Protein AF-A0A0R3T8K8-F1 (afdb_monomer_lite)

Organism: Rodentolepis nana (NCBI:txid102285)

InterPro domains:
  IPR011989 Armadillo-like helical [G3DSA:1.25.10.10] (4-126)
  IPR016024 Armadillo-type fold [SSF48371] (10-122)
  IPR041090 Protein of unknown function DUF5578 [PF17741] (4-127)
  IPR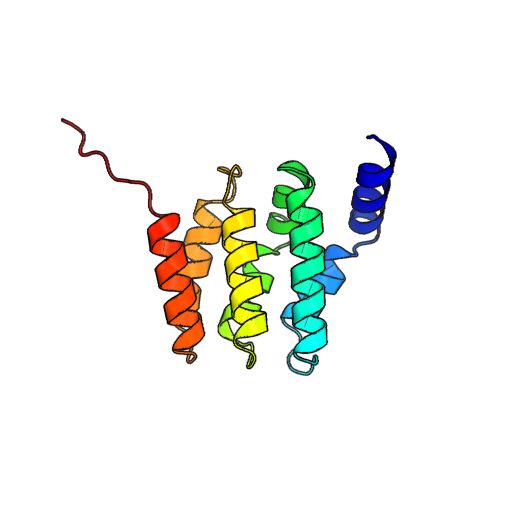041090 Protein of unknown function DUF5578 [PTHR34258] (5-127)

Structure (mmCIF, N/CA/C/O backbone):
data_AF-A0A0R3T8K8-F1
#
_entry.id   AF-A0A0R3T8K8-F1
#
loop_
_atom_site.group_PDB
_atom_site.id
_atom_site.type_symbol
_atom_site.label_atom_id
_atom_site.label_alt_id
_atom_site.label_comp_id
_atom_site.label_asym_id
_atom_site.label_entity_id
_atom_site.label_seq_id
_atom_site.pdbx_PDB_ins_code
_atom_site.Cartn_x
_atom_site.Cartn_y
_atom_site.Cartn_z
_atom_site.occupancy
_atom_site.B_iso_or_equiv
_atom_site.auth_seq_id
_atom_site.auth_comp_id
_atom_site.auth_asym_id
_atom_site.auth_atom_id
_atom_site.pdbx_PDB_model_num
ATOM 1 N N . MET A 1 1 ? -1.204 28.229 -1.044 1.00 46.94 1 MET A N 1
ATOM 2 C CA . MET A 1 1 ? -1.465 26.832 -0.632 1.00 46.94 1 MET A CA 1
ATOM 3 C C . MET A 1 1 ? -2.408 26.069 -1.580 1.00 46.94 1 MET A C 1
ATOM 5 O O . MET A 1 1 ? -2.326 24.855 -1.607 1.00 46.94 1 MET A O 1
ATOM 9 N N . LEU A 1 2 ? -3.221 26.738 -2.418 1.00 51.28 2 LEU A N 1
ATOM 10 C CA . LEU A 1 2 ? -4.183 26.093 -3.342 1.00 51.28 2 LEU A CA 1
ATOM 11 C C . LEU A 1 2 ? -3.581 25.428 -4.604 1.00 51.28 2 LEU A C 1
ATOM 13 O O . LEU A 1 2 ? -4.180 24.513 -5.149 1.00 51.28 2 LEU A O 1
ATOM 17 N N . LYS A 1 3 ? -2.396 25.840 -5.084 1.00 55.88 3 LYS A N 1
ATOM 18 C CA . LYS A 1 3 ? -1.864 25.345 -6.375 1.00 55.88 3 LYS A CA 1
ATOM 19 C C . LYS A 1 3 ? -1.425 23.873 -6.362 1.00 55.88 3 LYS A C 1
ATOM 21 O O . LYS A 1 3 ? -1.587 23.201 -7.369 1.00 55.88 3 LYS A O 1
ATOM 26 N N . THR A 1 4 ? -0.880 23.366 -5.255 1.00 58.72 4 THR A N 1
ATOM 27 C CA . THR A 1 4 ? -0.345 21.990 -5.202 1.00 58.72 4 THR A CA 1
ATOM 28 C C . THR A 1 4 ? -1.446 20.939 -5.063 1.00 58.72 4 THR A C 1
ATOM 30 O O . THR A 1 4 ? -1.333 19.867 -5.647 1.00 58.72 4 THR A O 1
ATOM 33 N N . GLN A 1 5 ? -2.536 21.251 -4.349 1.00 61.38 5 GLN A N 1
ATOM 34 C CA . GLN A 1 5 ? -3.684 20.340 -4.253 1.00 61.38 5 GLN A CA 1
ATOM 35 C C . GLN A 1 5 ? -4.385 20.148 -5.602 1.00 61.38 5 GLN A C 1
ATOM 37 O O . GLN A 1 5 ? -4.821 19.038 -5.889 1.00 61.38 5 GLN A O 1
ATOM 42 N N . ASN A 1 6 ? -4.399 21.176 -6.457 1.00 74.19 6 ASN A N 1
ATOM 43 C CA . ASN A 1 6 ? -4.963 21.069 -7.804 1.00 74.19 6 ASN A CA 1
ATOM 44 C C . ASN A 1 6 ? -4.224 20.035 -8.667 1.00 74.19 6 ASN A C 1
ATOM 46 O O . ASN A 1 6 ? -4.879 19.252 -9.340 1.00 74.19 6 ASN A O 1
ATOM 50 N N . TYR A 1 7 ? -2.888 19.961 -8.599 1.00 81.56 7 TYR A N 1
ATOM 51 C CA . TYR A 1 7 ? -2.134 18.960 -9.368 1.00 81.56 7 TYR A CA 1
ATOM 52 C C . TYR A 1 7 ? -2.321 17.537 -8.842 1.00 81.56 7 TYR A C 1
ATOM 54 O O . TYR A 1 7 ? -2.325 16.597 -9.629 1.00 81.56 7 TYR A O 1
ATOM 62 N N . PHE A 1 8 ? -2.489 17.352 -7.527 1.00 78.38 8 PHE A N 1
ATOM 63 C CA . PHE A 1 8 ? -2.841 16.033 -7.000 1.00 78.38 8 PHE A CA 1
ATOM 64 C C . PHE A 1 8 ? -4.239 15.617 -7.436 1.00 78.38 8 PHE A C 1
ATOM 66 O O . PHE A 1 8 ? -4.429 14.466 -7.806 1.00 78.38 8 PHE A O 1
ATOM 73 N N . HIS A 1 9 ? -5.197 16.543 -7.431 1.00 79.38 9 HIS A N 1
ATOM 74 C CA . HIS A 1 9 ? -6.544 16.269 -7.912 1.00 79.38 9 HIS A CA 1
ATOM 75 C C . HIS A 1 9 ? -6.545 15.899 -9.399 1.00 79.38 9 HIS A C 1
ATOM 77 O O . HIS A 1 9 ? -7.068 14.855 -9.758 1.00 79.38 9 HIS A O 1
ATOM 83 N N . GLU A 1 10 ? -5.862 16.677 -10.241 1.00 84.81 10 GLU A N 1
ATOM 84 C CA . GLU A 1 10 ? -5.724 16.389 -11.672 1.00 84.81 10 GLU A CA 1
ATOM 85 C C . GLU A 1 10 ? -5.011 15.049 -11.916 1.00 84.81 10 GLU A C 1
ATOM 87 O O . GLU A 1 10 ? -5.438 14.247 -12.747 1.00 84.81 10 GLU A O 1
ATOM 92 N N . PHE A 1 11 ? -3.952 14.752 -11.157 1.00 85.56 11 PHE A N 1
ATOM 93 C CA . PHE A 1 11 ? -3.285 13.451 -11.202 1.00 85.56 11 PHE A CA 1
ATOM 94 C C . PHE A 1 11 ? -4.237 12.303 -10.841 1.00 85.56 11 PHE A C 1
ATOM 96 O O . PHE A 1 11 ? -4.180 11.241 -11.467 1.00 85.56 11 PHE A O 1
ATOM 103 N N . LEU A 1 12 ? -5.115 12.506 -9.851 1.00 81.62 12 LEU A N 1
ATOM 104 C CA . LEU A 1 12 ? -6.138 11.530 -9.497 1.00 81.62 12 LEU A CA 1
ATOM 105 C C . LEU A 1 12 ? -7.190 11.377 -10.604 1.00 81.62 12 LEU A C 1
ATOM 107 O O . LEU A 1 12 ? -7.462 10.258 -11.028 1.00 81.62 12 LEU A O 1
ATOM 111 N N . GLU A 1 13 ? -7.746 12.476 -11.111 1.00 83.50 13 GLU A N 1
ATOM 112 C CA . GLU A 1 13 ? -8.785 12.471 -12.151 1.00 83.50 13 GLU A CA 1
ATOM 113 C C . GLU A 1 13 ? -8.330 11.778 -13.438 1.00 83.50 13 GLU A C 1
ATOM 115 O O . GLU A 1 13 ? -9.119 11.099 -14.089 1.00 83.50 13 GLU A O 1
ATOM 120 N N . ASN A 1 14 ? -7.043 11.880 -13.770 1.00 87.56 14 ASN A N 1
ATOM 121 C CA . ASN A 1 14 ? -6.457 11.210 -14.930 1.00 87.56 14 ASN A CA 1
ATOM 122 C C . ASN A 1 14 ? -6.000 9.764 -14.642 1.00 87.56 14 ASN A C 1
ATOM 124 O O . ASN A 1 14 ? -5.276 9.171 -15.440 1.00 87.56 14 ASN A O 1
ATOM 128 N N . GLY A 1 15 ? -6.391 9.181 -13.502 1.00 86.75 15 GLY A N 1
ATOM 129 C CA . GLY A 1 15 ? -6.112 7.784 -13.157 1.00 86.75 15 GLY A CA 1
ATOM 130 C C . GLY A 1 15 ? -4.658 7.501 -12.771 1.00 86.75 15 GLY A C 1
ATOM 131 O O . GLY A 1 15 ? -4.247 6.341 -12.727 1.00 86.75 15 GLY A O 1
ATOM 132 N N . GLY A 1 16 ? -3.864 8.529 -12.458 1.00 90.31 16 GLY A N 1
ATOM 133 C CA . GLY A 1 16 ? -2.434 8.380 -12.189 1.00 90.31 16 GLY A CA 1
ATOM 134 C C . GLY A 1 16 ? -2.133 7.411 -11.044 1.00 90.31 16 GLY A C 1
ATOM 135 O O . GLY A 1 16 ? -1.214 6.599 -11.135 1.00 90.31 16 GLY A O 1
ATOM 136 N N . PHE A 1 17 ? -2.942 7.422 -9.984 1.00 87.38 17 PHE A N 1
ATOM 137 C CA . PHE A 1 17 ? -2.780 6.496 -8.862 1.00 87.38 17 PHE A CA 1
ATOM 138 C C . PHE A 1 17 ? -3.109 5.042 -9.230 1.00 87.38 17 PHE A C 1
ATOM 140 O O . PHE A 1 17 ? -2.457 4.152 -8.692 1.00 87.38 17 PHE A O 1
ATOM 147 N N . LEU A 1 18 ? -4.049 4.787 -10.153 1.00 92.81 18 LEU A N 1
ATOM 148 C CA . LEU A 1 18 ? -4.360 3.433 -10.634 1.00 92.81 18 LEU A CA 1
ATOM 149 C C . LEU A 1 18 ? -3.156 2.857 -11.381 1.00 92.81 18 LEU A C 1
ATOM 151 O O . LEU A 1 18 ? -2.718 1.748 -11.084 1.00 92.81 18 LEU A O 1
ATOM 155 N N . CYS A 1 19 ? -2.556 3.655 -12.271 1.00 94.56 19 CYS A N 1
ATOM 156 C CA . CYS A 1 19 ? -1.341 3.274 -12.990 1.00 94.56 19 CYS A CA 1
ATOM 157 C C . CYS A 1 19 ? -0.191 2.947 -12.025 1.00 94.56 19 CYS A C 1
ATOM 159 O O . CYS A 1 19 ? 0.510 1.951 -12.199 1.00 94.56 19 CYS A O 1
ATOM 161 N N . LEU A 1 20 ? -0.000 3.758 -10.976 1.00 95.81 20 LEU A N 1
ATOM 162 C CA . LEU A 1 20 ? 1.036 3.500 -9.971 1.00 95.81 20 LEU A CA 1
ATOM 163 C C . LEU A 1 20 ? 0.744 2.252 -9.131 1.00 95.81 20 LEU A C 1
ATOM 165 O O . LEU A 1 20 ? 1.661 1.485 -8.839 1.00 95.81 20 LEU A O 1
ATOM 169 N N . GLN A 1 21 ? -0.512 2.030 -8.744 1.00 94.44 21 GLN A N 1
ATOM 170 C CA . GLN A 1 21 ? -0.929 0.837 -8.007 1.00 94.44 21 GLN A CA 1
ATOM 171 C C . GLN A 1 21 ? -0.711 -0.435 -8.829 1.00 94.44 21 GLN A C 1
ATOM 173 O O . GLN A 1 21 ? -0.218 -1.425 -8.291 1.00 94.44 21 GLN A O 1
ATOM 178 N N . GLU A 1 22 ? -1.031 -0.405 -10.123 1.00 95.38 22 GLU A N 1
ATOM 179 C CA . GLU A 1 22 ? -0.780 -1.516 -11.040 1.00 95.38 22 GLU A CA 1
ATOM 180 C C . GLU A 1 22 ? 0.724 -1.767 -11.211 1.00 95.38 22 GLU A C 1
ATOM 182 O O . GLU A 1 22 ? 1.183 -2.905 -11.095 1.00 95.38 22 GLU A O 1
ATOM 187 N N . LEU A 1 23 ? 1.521 -0.703 -11.365 1.00 96.38 23 LEU A N 1
ATOM 188 C CA . LEU A 1 23 ? 2.979 -0.798 -11.444 1.00 96.38 23 LEU A CA 1
ATOM 189 C C . LEU A 1 23 ? 3.591 -1.465 -10.199 1.00 96.38 23 LEU A C 1
ATOM 191 O O . LEU A 1 23 ? 4.522 -2.260 -10.330 1.00 96.38 23 LEU A O 1
ATOM 195 N N . CYS A 1 24 ? 3.048 -1.203 -9.003 1.00 95.44 24 CYS A N 1
ATOM 196 C CA . CYS A 1 24 ? 3.512 -1.813 -7.750 1.00 95.44 24 CYS A CA 1
ATOM 197 C C . CYS A 1 24 ? 3.383 -3.346 -7.739 1.00 95.44 24 CYS A C 1
ATOM 199 O O . CYS A 1 24 ? 4.199 -4.023 -7.109 1.00 95.44 24 CYS A O 1
ATOM 201 N N . VAL A 1 25 ? 2.374 -3.897 -8.421 1.00 95.12 25 VAL A N 1
ATOM 202 C CA . VAL A 1 25 ? 2.077 -5.341 -8.431 1.00 95.12 25 VAL A CA 1
ATOM 203 C C . VAL A 1 25 ? 2.452 -6.032 -9.739 1.00 95.12 25 VAL A C 1
ATOM 205 O O . VAL A 1 25 ? 2.313 -7.251 -9.846 1.00 95.12 25 VAL A O 1
ATOM 208 N N . LEU A 1 26 ? 2.958 -5.285 -10.723 1.00 95.75 26 LEU A N 1
ATOM 209 C CA . LEU A 1 26 ? 3.360 -5.835 -12.008 1.00 95.75 26 LEU A CA 1
ATOM 210 C C . LEU A 1 26 ? 4.557 -6.797 -11.821 1.00 95.75 26 LEU A C 1
ATOM 212 O O . LEU A 1 26 ? 5.624 -6.365 -11.365 1.00 95.75 26 LEU A O 1
ATOM 216 N N . PRO A 1 27 ? 4.437 -8.091 -12.193 1.00 90.75 27 PRO A N 1
ATOM 217 C CA . PRO A 1 27 ? 5.451 -9.103 -11.876 1.00 90.75 27 PRO A CA 1
ATOM 218 C C . PRO A 1 27 ? 6.851 -8.788 -12.414 1.00 90.75 27 PRO A C 1
ATOM 220 O O . PRO A 1 27 ? 7.847 -9.077 -11.754 1.00 90.75 27 PRO A O 1
ATOM 223 N N . ASN A 1 28 ? 6.918 -8.155 -13.588 1.00 91.31 28 ASN A N 1
ATOM 224 C CA . ASN A 1 28 ? 8.161 -7.877 -14.311 1.00 91.31 28 ASN A CA 1
ATOM 225 C C . ASN A 1 28 ? 8.608 -6.408 -14.222 1.00 91.31 28 ASN A C 1
ATOM 227 O O . ASN A 1 28 ? 9.550 -6.018 -14.913 1.00 91.31 28 ASN A O 1
ATOM 231 N N . ALA A 1 29 ? 7.949 -5.581 -13.403 1.00 95.50 29 ALA A N 1
ATOM 232 C CA . ALA A 1 29 ? 8.409 -4.215 -13.165 1.00 95.50 29 ALA A CA 1
ATOM 233 C C . ALA A 1 29 ? 9.741 -4.216 -12.406 1.00 95.50 29 ALA A C 1
ATOM 235 O O . ALA A 1 29 ? 9.959 -5.044 -11.514 1.00 95.50 29 ALA A O 1
ATOM 236 N N . LYS A 1 30 ? 10.629 -3.268 -12.734 1.00 96.94 30 LYS A N 1
ATOM 237 C CA . LYS A 1 30 ? 11.888 -3.110 -12.002 1.00 96.94 30 LYS A CA 1
ATOM 238 C C . LYS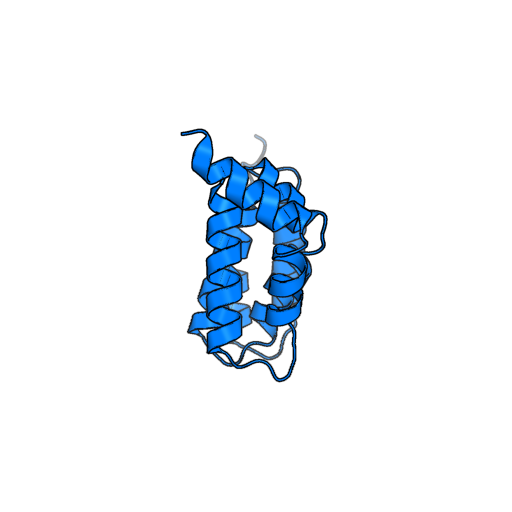 A 1 30 ? 11.581 -2.650 -10.580 1.00 96.94 30 LYS A C 1
ATOM 240 O O . LYS A 1 30 ? 10.696 -1.827 -10.360 1.00 96.94 30 LYS A O 1
ATOM 245 N N . GLU A 1 31 ? 12.365 -3.119 -9.615 1.00 97.00 31 GLU A N 1
ATOM 246 C CA . GLU A 1 31 ? 12.165 -2.743 -8.208 1.00 97.00 31 GLU A CA 1
ATOM 247 C C . GLU A 1 31 ? 12.304 -1.229 -7.987 1.00 97.00 31 GLU A C 1
ATOM 249 O O . GLU A 1 31 ? 11.579 -0.662 -7.179 1.00 97.00 31 GLU A O 1
ATOM 254 N N . ILE A 1 32 ? 13.163 -0.553 -8.760 1.00 97.50 32 ILE A N 1
ATOM 255 C CA . ILE A 1 32 ? 13.290 0.910 -8.702 1.00 97.50 32 ILE A CA 1
ATOM 256 C C . ILE A 1 32 ? 12.011 1.633 -9.149 1.00 97.50 32 ILE A C 1
ATOM 258 O O . ILE A 1 32 ? 11.662 2.665 -8.581 1.00 97.50 32 ILE A O 1
ATOM 262 N N . ASP A 1 33 ? 11.278 1.075 -10.114 1.00 97.81 33 ASP A N 1
ATOM 263 C CA . ASP A 1 33 ? 10.035 1.667 -10.611 1.00 97.81 33 ASP A CA 1
ATOM 264 C C . ASP A 1 33 ? 8.919 1.491 -9.571 1.00 97.81 33 ASP A C 1
ATOM 266 O O . ASP A 1 33 ? 8.203 2.442 -9.260 1.00 97.81 33 ASP A O 1
ATOM 270 N N . LYS A 1 34 ? 8.835 0.304 -8.950 1.00 98.38 34 LYS A N 1
ATOM 271 C CA . LYS A 1 34 ? 7.921 0.036 -7.824 1.00 98.38 34 LYS A CA 1
ATOM 272 C C . LYS A 1 34 ? 8.211 0.954 -6.638 1.00 98.38 34 LYS A C 1
ATOM 274 O O . LYS A 1 34 ? 7.290 1.532 -6.070 1.00 98.38 34 LYS A O 1
ATOM 279 N N . TYR A 1 35 ? 9.488 1.127 -6.294 1.00 98.38 35 TYR A N 1
ATOM 280 C CA . TYR A 1 35 ? 9.919 2.041 -5.241 1.00 98.38 35 TYR A CA 1
ATOM 281 C C . TYR A 1 35 ? 9.393 3.458 -5.489 1.00 98.38 35 TYR A C 1
ATOM 283 O O . TYR A 1 35 ? 8.729 4.027 -4.623 1.00 98.38 35 TYR A O 1
ATOM 291 N N . TRP A 1 36 ? 9.627 4.023 -6.677 1.00 98.06 36 TRP A N 1
ATOM 292 C CA . TRP A 1 36 ? 9.168 5.379 -6.984 1.00 98.06 36 TRP A CA 1
ATOM 293 C C . TRP A 1 36 ? 7.647 5.488 -7.067 1.00 98.06 36 TRP A C 1
ATOM 295 O O . TRP A 1 36 ? 7.100 6.489 -6.605 1.00 98.06 36 TRP A O 1
ATOM 305 N N . ALA A 1 37 ? 6.959 4.460 -7.562 1.00 97.81 37 ALA A N 1
ATOM 306 C CA . ALA A 1 37 ? 5.501 4.418 -7.554 1.00 97.81 37 ALA A CA 1
ATOM 307 C C . ALA A 1 37 ? 4.942 4.534 -6.129 1.00 97.81 37 ALA A C 1
ATOM 309 O O . ALA A 1 37 ? 4.089 5.384 -5.865 1.00 97.81 37 ALA A O 1
ATOM 310 N N . LEU A 1 38 ? 5.488 3.759 -5.188 1.00 98.38 38 LEU A N 1
ATOM 311 C CA . LEU A 1 38 ? 5.117 3.839 -3.776 1.00 98.38 38 LEU A CA 1
ATOM 312 C C . LEU A 1 38 ? 5.439 5.214 -3.179 1.00 98.38 38 LEU A C 1
ATOM 314 O O . LEU A 1 38 ? 4.612 5.777 -2.469 1.00 98.38 38 LEU A O 1
ATOM 318 N N . ARG A 1 39 ? 6.598 5.803 -3.506 1.00 98.06 39 ARG A N 1
ATOM 319 C CA . ARG A 1 39 ? 6.974 7.148 -3.033 1.00 98.06 39 ARG A CA 1
ATOM 320 C C . ARG A 1 39 ? 6.005 8.224 -3.514 1.00 98.06 39 ARG A C 1
ATOM 322 O O . ARG A 1 39 ? 5.657 9.109 -2.736 1.00 98.06 39 ARG A O 1
ATOM 329 N N . VAL A 1 40 ? 5.560 8.156 -4.768 1.00 96.38 40 VAL A N 1
ATOM 330 C CA . VAL A 1 40 ? 4.564 9.095 -5.298 1.00 96.38 40 VAL A CA 1
ATOM 331 C C . VAL A 1 40 ? 3.216 8.888 -4.606 1.00 96.38 40 VAL A C 1
ATOM 333 O O . VAL A 1 40 ? 2.610 9.868 -4.177 1.00 96.38 40 VAL A O 1
ATOM 336 N N . LEU A 1 41 ? 2.781 7.640 -4.398 1.00 96.69 41 LEU A N 1
ATOM 337 C CA . LEU A 1 41 ? 1.565 7.344 -3.632 1.00 96.69 41 LEU A CA 1
ATOM 338 C C . LEU A 1 41 ? 1.646 7.866 -2.185 1.00 96.69 41 LEU A C 1
ATOM 340 O O . LEU A 1 41 ? 0.671 8.436 -1.702 1.00 96.69 41 LEU A O 1
ATOM 344 N N . SER A 1 42 ? 2.801 7.767 -1.518 1.00 97.00 42 SER A N 1
ATOM 345 C CA . SER A 1 42 ? 3.033 8.371 -0.194 1.00 97.00 42 SER A CA 1
ATOM 346 C C . SER A 1 42 ? 2.927 9.895 -0.210 1.00 97.00 42 SER A C 1
ATOM 348 O O . SER A 1 42 ? 2.351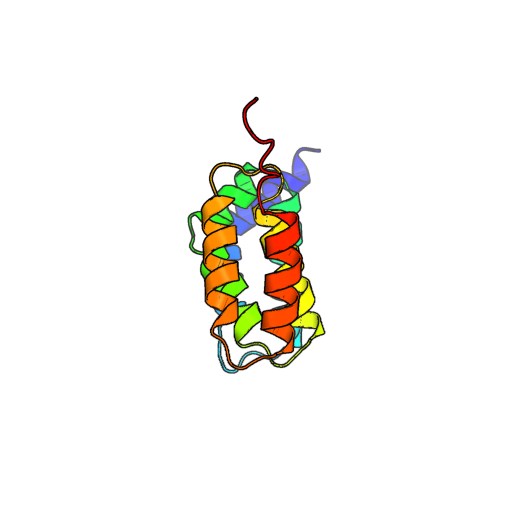 10.479 0.710 1.00 97.00 42 SER A O 1
ATOM 350 N N . CYS A 1 43 ? 3.430 10.560 -1.254 1.00 94.94 43 CYS A N 1
ATOM 351 C CA . CYS A 1 43 ? 3.257 12.005 -1.414 1.00 94.94 43 CYS A CA 1
ATOM 352 C C . CYS A 1 43 ? 1.776 12.382 -1.562 1.00 94.94 43 CYS A C 1
ATOM 354 O O . CYS A 1 43 ? 1.323 13.323 -0.912 1.00 94.94 43 CYS A O 1
ATOM 356 N N . VAL A 1 44 ? 1.014 11.627 -2.362 1.00 92.88 44 VAL A N 1
ATOM 357 C CA . VAL A 1 44 ? -0.431 11.846 -2.549 1.00 92.88 44 VAL A CA 1
ATOM 358 C C . VAL A 1 44 ? -1.192 11.600 -1.242 1.00 92.88 44 VAL A C 1
ATOM 360 O O . VAL A 1 44 ? -1.960 12.458 -0.812 1.00 92.88 44 VAL A O 1
ATOM 363 N N . ALA A 1 45 ? -0.921 10.493 -0.542 1.00 94.56 45 ALA A N 1
ATOM 364 C CA . ALA A 1 45 ? -1.499 10.190 0.771 1.00 94.56 45 ALA A CA 1
ATOM 365 C C . ALA A 1 45 ? -1.159 11.258 1.832 1.00 94.56 45 ALA A C 1
ATOM 367 O O . ALA A 1 45 ? -1.938 11.502 2.756 1.00 94.56 45 ALA A O 1
ATOM 368 N N . GLY A 1 46 ? -0.008 11.925 1.696 1.00 93.56 46 GLY A N 1
ATOM 369 C CA . GLY A 1 46 ? 0.407 13.052 2.532 1.00 93.56 46 GLY A CA 1
ATOM 370 C C . GLY A 1 46 ? -0.377 14.342 2.277 1.00 93.56 46 GLY A C 1
ATOM 371 O O . GLY A 1 46 ? -0.342 15.245 3.108 1.00 93.56 46 GLY A O 1
ATOM 372 N N . GLY A 1 47 ? -1.121 14.429 1.169 1.00 89.44 47 GLY A N 1
ATOM 373 C CA . GLY A 1 47 ? -1.952 15.583 0.821 1.00 89.44 47 GLY A CA 1
ATOM 374 C C . GLY A 1 47 ? -3.193 15.769 1.703 1.00 89.44 47 GLY A C 1
ATOM 375 O O . GLY A 1 47 ? -3.808 16.836 1.657 1.00 89.44 47 GLY A O 1
ATOM 376 N N . GLY A 1 48 ? -3.561 14.760 2.502 1.00 91.75 48 GLY A N 1
ATOM 377 C CA . GLY A 1 48 ? -4.678 14.799 3.452 1.00 91.75 48 GLY A CA 1
ATOM 378 C C . GLY A 1 48 ? -5.554 13.544 3.411 1.00 91.75 48 GLY A C 1
ATOM 379 O O . GLY A 1 48 ? -5.429 12.713 2.513 1.00 91.75 48 GLY A O 1
ATOM 380 N N . THR A 1 49 ? -6.469 13.410 4.378 1.00 94.81 49 THR A N 1
ATOM 381 C CA . THR A 1 49 ? -7.316 12.212 4.536 1.00 94.81 49 THR A CA 1
ATOM 382 C C . THR A 1 49 ? -8.152 11.903 3.293 1.00 94.81 49 THR A C 1
ATOM 384 O O . THR A 1 49 ? -8.227 10.741 2.917 1.00 94.81 49 THR A O 1
ATOM 387 N N . GLY A 1 50 ? -8.673 12.913 2.583 1.00 92.88 50 GLY A N 1
ATOM 388 C CA . GLY A 1 50 ? -9.420 12.696 1.334 1.00 92.88 50 GLY A CA 1
ATOM 389 C C . GLY A 1 50 ? -8.620 11.928 0.273 1.00 92.88 50 GLY A C 1
ATOM 390 O O . GLY A 1 50 ? -9.121 10.961 -0.287 1.00 92.88 50 GLY A O 1
ATOM 391 N N . PHE A 1 51 ? -7.341 12.270 0.075 1.00 93.31 51 PHE A N 1
ATOM 392 C CA . PHE A 1 51 ? -6.464 11.546 -0.853 1.00 93.31 51 PHE A CA 1
ATOM 393 C C . PHE A 1 51 ? -6.180 10.112 -0.385 1.00 93.31 51 PHE A C 1
ATOM 395 O O . PHE A 1 51 ? -6.148 9.194 -1.204 1.00 93.31 51 PHE A O 1
ATOM 402 N N . LYS A 1 52 ? -5.997 9.902 0.929 1.00 95.50 52 LYS A N 1
ATOM 403 C CA . LYS A 1 52 ? -5.838 8.555 1.506 1.00 95.50 52 LYS A CA 1
ATOM 404 C C . LYS A 1 52 ? -7.069 7.700 1.221 1.00 95.50 52 LYS A C 1
ATOM 406 O O . LYS A 1 52 ? -6.929 6.561 0.791 1.00 95.50 52 LYS A O 1
ATOM 411 N N . GLU A 1 53 ? -8.258 8.252 1.445 1.00 95.62 53 GLU A N 1
ATOM 412 C CA . GLU A 1 53 ? -9.522 7.562 1.198 1.00 95.62 53 GLU A CA 1
ATOM 413 C C . GLU A 1 53 ? -9.685 7.206 -0.279 1.00 95.62 53 GLU A C 1
ATOM 415 O O . GLU A 1 53 ? -9.939 6.043 -0.569 1.00 95.62 53 GLU A O 1
ATOM 420 N N . THR A 1 54 ? -9.418 8.130 -1.208 1.00 94.00 54 THR A N 1
ATOM 421 C CA . THR A 1 54 ? -9.453 7.838 -2.652 1.00 94.00 54 THR A CA 1
ATOM 422 C C . THR A 1 54 ? -8.503 6.700 -3.035 1.00 94.00 54 THR A C 1
ATOM 424 O O . THR A 1 54 ? -8.897 5.767 -3.733 1.00 94.00 54 THR A O 1
ATOM 427 N N . ILE A 1 55 ? -7.259 6.715 -2.536 1.00 95.00 55 ILE A N 1
ATOM 428 C CA . ILE A 1 55 ? -6.304 5.617 -2.765 1.00 95.00 55 ILE A CA 1
ATOM 429 C C . ILE A 1 55 ? -6.879 4.288 -2.253 1.00 95.00 55 ILE A C 1
ATOM 431 O O . ILE A 1 55 ? -6.783 3.271 -2.944 1.00 95.00 55 ILE A O 1
ATOM 435 N N . CYS A 1 56 ? -7.463 4.280 -1.053 1.00 96.44 56 CYS A N 1
ATOM 436 C CA . CYS A 1 56 ? -8.020 3.081 -0.433 1.00 96.44 56 CYS A CA 1
ATOM 437 C C . CYS A 1 56 ? -9.268 2.547 -1.156 1.00 96.44 56 CYS A C 1
ATOM 439 O O . CYS A 1 56 ? -9.365 1.335 -1.360 1.00 96.44 56 CYS A O 1
ATOM 441 N N . GLU A 1 57 ? -10.192 3.425 -1.557 1.00 95.00 57 GLU A N 1
ATOM 442 C CA . GLU A 1 57 ? -11.417 3.086 -2.299 1.00 95.00 57 GLU A CA 1
ATOM 443 C C . GLU A 1 57 ? -11.096 2.408 -3.630 1.00 95.00 57 GLU A C 1
ATOM 445 O O . GLU A 1 57 ? -11.775 1.469 -4.040 1.00 95.00 57 GLU A O 1
ATOM 450 N N . CYS A 1 58 ? -9.996 2.811 -4.255 1.00 93.44 58 CYS A N 1
ATOM 451 C CA . CYS A 1 58 ? -9.517 2.227 -5.494 1.00 93.44 58 CYS A CA 1
ATOM 452 C C . CYS A 1 58 ? -8.502 1.097 -5.282 1.00 93.44 58 CYS A C 1
ATOM 454 O O . CYS A 1 58 ? -7.539 0.967 -6.028 1.00 93.44 58 CYS A O 1
ATOM 456 N N . TYR A 1 59 ? -8.705 0.261 -4.263 1.00 94.94 59 TYR A N 1
ATOM 457 C CA . TYR A 1 59 ? -7.903 -0.943 -4.003 1.00 94.94 59 TYR A CA 1
ATOM 458 C C . TYR A 1 59 ? -6.424 -0.703 -3.654 1.00 94.94 59 TYR A C 1
ATOM 460 O O . TYR A 1 59 ? -5.648 -1.660 -3.600 1.00 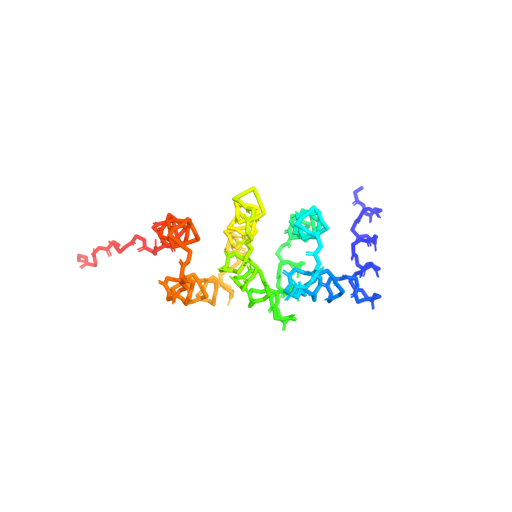94.94 59 TYR A O 1
ATOM 468 N N . GLY A 1 60 ? -6.022 0.526 -3.322 1.00 96.69 60 GLY A N 1
ATOM 469 C CA . GLY A 1 60 ? -4.627 0.858 -3.023 1.00 96.69 60 GLY A CA 1
ATOM 470 C C . GLY A 1 60 ? -4.032 0.050 -1.877 1.00 96.69 60 GLY A C 1
ATOM 471 O O . GLY A 1 60 ? -2.902 -0.415 -1.986 1.00 96.69 60 GLY A O 1
ATOM 472 N N . ILE A 1 61 ? -4.810 -0.223 -0.825 1.00 98.25 61 ILE A N 1
ATOM 473 C CA . ILE A 1 61 ? -4.368 -1.074 0.293 1.00 98.25 61 ILE A CA 1
ATOM 474 C C . ILE A 1 61 ? -3.938 -2.455 -0.213 1.00 98.25 61 ILE A C 1
ATOM 476 O O . ILE A 1 61 ? -2.882 -2.955 0.171 1.00 98.25 61 ILE A O 1
ATOM 480 N N . ARG A 1 62 ? -4.738 -3.067 -1.097 1.00 97.94 62 ARG A N 1
ATOM 481 C CA . ARG A 1 62 ? -4.441 -4.388 -1.662 1.00 97.94 62 ARG A CA 1
ATOM 482 C C . ARG A 1 62 ? -3.162 -4.339 -2.491 1.00 97.94 62 ARG A C 1
ATOM 484 O O . ARG A 1 62 ? -2.294 -5.183 -2.288 1.00 97.94 62 ARG A O 1
ATOM 491 N N . SER A 1 63 ? -3.042 -3.366 -3.391 1.00 97.94 63 SER A N 1
ATOM 492 C CA . SER A 1 63 ? -1.881 -3.250 -4.279 1.00 97.94 63 SER A CA 1
ATOM 493 C C . SER A 1 63 ? -0.587 -3.012 -3.500 1.00 97.94 63 SER A C 1
ATOM 495 O O . SER A 1 63 ? 0.426 -3.658 -3.762 1.00 97.94 63 SER A O 1
ATOM 497 N N . VAL A 1 64 ? -0.624 -2.151 -2.480 1.00 98.44 64 VAL A N 1
ATOM 498 C CA . VAL A 1 64 ? 0.541 -1.863 -1.632 1.00 98.44 64 VAL A CA 1
ATOM 499 C C . VAL A 1 64 ? 0.907 -3.070 -0.760 1.00 98.44 64 VAL A C 1
ATOM 501 O O . VAL A 1 64 ? 2.079 -3.434 -0.693 1.00 98.44 64 VAL A O 1
ATOM 504 N N . ALA A 1 65 ? -0.070 -3.752 -0.152 1.00 98.50 65 ALA A N 1
ATOM 505 C CA . ALA A 1 65 ? 0.182 -4.964 0.633 1.00 98.50 65 ALA A CA 1
ATOM 506 C C . ALA A 1 65 ? 0.737 -6.112 -0.225 1.00 98.50 65 ALA A C 1
ATOM 508 O O . ALA A 1 65 ? 1.655 -6.818 0.190 1.00 98.50 65 ALA A O 1
ATOM 509 N N . GLN A 1 66 ? 0.240 -6.271 -1.452 1.00 98.12 66 GLN A N 1
ATOM 510 C CA . GLN A 1 66 ? 0.787 -7.236 -2.401 1.00 98.12 66 GLN A CA 1
ATOM 511 C C . GLN A 1 66 ? 2.217 -6.869 -2.821 1.00 98.12 66 GLN A C 1
ATOM 513 O O . GLN A 1 66 ? 3.062 -7.758 -2.926 1.00 98.12 66 GLN A O 1
ATOM 518 N N . CYS A 1 67 ? 2.517 -5.583 -3.022 1.00 98.00 67 CYS A N 1
ATOM 519 C CA . CYS A 1 67 ? 3.877 -5.117 -3.296 1.00 98.00 67 CYS A CA 1
ATOM 520 C C . CYS A 1 67 ? 4.825 -5.449 -2.133 1.00 98.00 67 CYS A C 1
ATOM 522 O O . CYS A 1 67 ? 5.888 -6.024 -2.357 1.00 98.00 67 CYS A O 1
ATOM 524 N N . LEU A 1 68 ? 4.401 -5.197 -0.889 1.00 98.44 68 LEU A N 1
ATOM 525 C CA . LEU A 1 68 ? 5.136 -5.594 0.317 1.00 98.44 68 LEU A CA 1
ATOM 526 C C . LEU A 1 68 ? 5.418 -7.108 0.343 1.00 98.44 68 LEU A C 1
ATOM 528 O O . LEU A 1 68 ? 6.550 -7.516 0.591 1.00 98.44 68 LEU A O 1
ATOM 532 N N . ALA A 1 69 ? 4.416 -7.940 0.050 1.00 97.94 69 ALA A N 1
ATOM 533 C CA . ALA A 1 69 ? 4.548 -9.397 0.089 1.00 97.94 69 ALA A CA 1
ATOM 534 C C . ALA A 1 69 ? 5.448 -9.977 -1.019 1.00 97.94 69 ALA A C 1
ATOM 536 O O . ALA A 1 69 ? 6.115 -10.986 -0.800 1.00 97.94 69 ALA A O 1
ATOM 537 N N . THR A 1 70 ? 5.447 -9.375 -2.214 1.00 96.81 70 THR A N 1
ATOM 538 C CA . THR A 1 70 ? 6.042 -9.975 -3.428 1.00 96.81 70 THR A CA 1
ATOM 539 C C . THR A 1 70 ? 7.326 -9.301 -3.912 1.00 96.81 70 THR A C 1
ATOM 541 O O . THR A 1 70 ? 8.053 -9.882 -4.721 1.00 96.81 70 THR A O 1
ATOM 544 N N . SER A 1 71 ? 7.621 -8.083 -3.448 1.00 96.56 71 SER A N 1
ATOM 545 C CA . SER A 1 71 ? 8.838 -7.356 -3.815 1.00 96.56 71 SER A CA 1
ATOM 546 C C . SER A 1 71 ? 10.096 -8.103 -3.366 1.00 96.56 71 SER A C 1
ATOM 548 O O . SER A 1 71 ? 10.134 -8.735 -2.311 1.00 96.56 71 SER A O 1
ATOM 550 N N . ARG A 1 72 ? 11.146 -8.015 -4.188 1.00 94.75 72 ARG A N 1
ATOM 551 C CA . ARG A 1 72 ? 12.461 -8.623 -3.917 1.00 94.75 72 ARG A CA 1
ATOM 552 C C . ARG A 1 72 ? 13.441 -7.634 -3.283 1.00 94.75 72 ARG A C 1
ATOM 554 O O . ARG A 1 72 ? 14.544 -8.021 -2.915 1.00 94.75 72 ARG A O 1
ATOM 561 N N . SER A 1 73 ? 13.063 -6.361 -3.191 1.00 96.75 73 SER A N 1
ATOM 562 C CA . SER A 1 73 ? 13.871 -5.286 -2.626 1.00 96.75 73 SER A CA 1
ATOM 563 C C . SER A 1 73 ? 13.366 -4.916 -1.237 1.00 96.75 73 SER A C 1
ATOM 565 O O . SER A 1 73 ? 12.268 -4.379 -1.094 1.00 96.75 73 SER A O 1
ATOM 567 N N . GLU A 1 74 ? 14.199 -5.105 -0.211 1.00 96.94 74 GLU A N 1
ATOM 568 C CA . GLU A 1 74 ? 13.851 -4.698 1.159 1.00 96.94 74 GLU A CA 1
ATOM 569 C C . GLU A 1 74 ? 13.529 -3.200 1.258 1.00 96.94 74 GLU A C 1
ATOM 571 O O . GLU A 1 74 ? 12.680 -2.794 2.046 1.00 96.94 74 GLU A O 1
ATOM 576 N N . GLN A 1 75 ? 14.180 -2.371 0.436 1.00 97.69 75 GLN A N 1
ATOM 577 C CA . GLN A 1 75 ? 13.916 -0.932 0.375 1.00 97.69 75 GLN A CA 1
ATOM 578 C C . GLN A 1 75 ? 12.507 -0.647 -0.152 1.00 97.69 75 GLN A C 1
ATOM 580 O O . GLN A 1 75 ? 11.815 0.221 0.371 1.00 97.69 75 GLN A O 1
ATOM 585 N N . THR A 1 76 ? 12.065 -1.393 -1.165 1.00 98.12 76 THR A N 1
ATOM 586 C CA . THR A 1 76 ? 10.712 -1.264 -1.728 1.00 98.12 76 THR A CA 1
ATOM 587 C C . THR A 1 76 ? 9.672 -1.770 -0.732 1.00 98.12 76 THR A C 1
ATOM 589 O O . THR A 1 76 ? 8.677 -1.092 -0.487 1.00 98.12 76 THR A O 1
ATOM 592 N N . GLN A 1 77 ? 9.944 -2.901 -0.074 1.00 98.44 77 GLN A N 1
ATOM 593 C CA . GLN A 1 77 ? 9.114 -3.422 1.013 1.00 98.44 77 GLN A CA 1
ATOM 594 C C . GLN A 1 77 ? 8.970 -2.415 2.165 1.00 98.44 77 GLN A C 1
ATOM 596 O O . GLN A 1 77 ? 7.860 -2.189 2.641 1.00 98.44 77 GLN A O 1
ATOM 601 N N . ALA A 1 78 ? 10.057 -1.761 2.581 1.00 98.25 78 ALA A N 1
ATOM 602 C CA . ALA A 1 78 ? 10.017 -0.755 3.641 1.00 98.25 78 ALA A CA 1
ATOM 603 C C . ALA A 1 78 ? 9.105 0.429 3.277 1.00 98.25 78 ALA A C 1
ATOM 605 O O . ALA A 1 78 ? 8.264 0.817 4.082 1.00 98.25 78 ALA A O 1
ATOM 606 N N . VAL A 1 79 ? 9.194 0.950 2.046 1.00 98.50 79 VAL A N 1
ATOM 607 C CA . VAL A 1 79 ? 8.303 2.037 1.598 1.00 98.50 79 VAL A CA 1
ATOM 608 C C . VAL A 1 79 ? 6.849 1.565 1.498 1.00 98.50 79 VAL A C 1
ATOM 610 O O . VAL A 1 79 ? 5.942 2.315 1.849 1.00 98.50 79 VAL A O 1
ATOM 613 N N . ALA A 1 80 ? 6.602 0.323 1.066 1.00 98.56 80 ALA A N 1
ATOM 614 C CA . ALA A 1 80 ? 5.250 -0.235 1.027 1.00 98.56 80 ALA A CA 1
ATOM 615 C C . ALA A 1 80 ? 4.636 -0.338 2.433 1.00 98.56 80 ALA A C 1
ATOM 617 O O . ALA A 1 80 ? 3.478 0.028 2.630 1.00 98.56 80 ALA A O 1
ATOM 618 N N . ARG A 1 81 ? 5.424 -0.780 3.421 1.00 98.31 81 ARG A N 1
ATOM 619 C CA . ARG A 1 81 ? 5.032 -0.778 4.836 1.00 98.31 81 ARG A CA 1
ATOM 620 C C . ARG A 1 81 ? 4.686 0.636 5.310 1.00 98.31 81 ARG A C 1
ATOM 622 O O . ARG A 1 81 ? 3.603 0.836 5.851 1.00 98.31 81 ARG A O 1
ATOM 629 N N . ASP A 1 82 ? 5.572 1.601 5.074 1.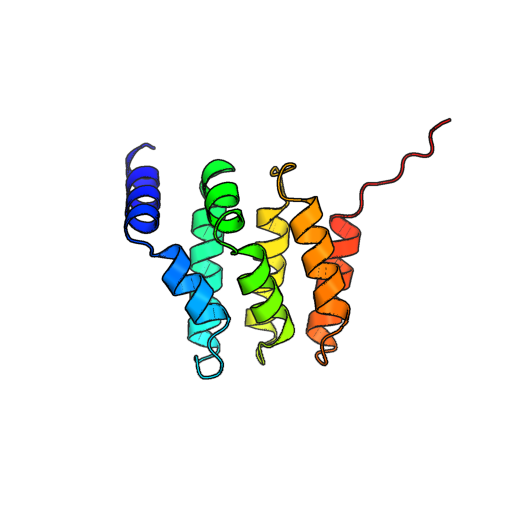00 98.31 82 ASP A N 1
ATOM 630 C CA . ASP A 1 82 ? 5.380 2.990 5.513 1.00 98.31 82 ASP A CA 1
ATOM 631 C C . ASP A 1 82 ? 4.112 3.598 4.906 1.00 98.31 82 ASP A C 1
ATOM 633 O O . ASP A 1 82 ? 3.350 4.277 5.591 1.00 98.31 82 ASP A O 1
ATOM 637 N N . LEU A 1 83 ? 3.835 3.301 3.633 1.00 98.50 83 LEU A N 1
ATOM 638 C CA . LEU A 1 83 ? 2.608 3.732 2.974 1.00 98.50 83 LEU A CA 1
ATOM 639 C C . LEU A 1 83 ? 1.359 3.087 3.595 1.00 98.50 83 LEU A C 1
ATOM 641 O O . LEU A 1 83 ? 0.362 3.778 3.779 1.00 98.50 83 LEU A O 1
ATOM 645 N N . LEU A 1 84 ? 1.384 1.799 3.956 1.00 98.50 84 LEU A N 1
ATOM 646 C CA . LEU A 1 84 ? 0.256 1.167 4.658 1.00 98.50 84 LEU A CA 1
ATOM 647 C C . LEU A 1 84 ? -0.014 1.843 6.006 1.00 98.50 84 LEU A C 1
ATOM 649 O O . LEU A 1 84 ? -1.163 2.170 6.303 1.00 98.50 84 LEU A O 1
ATOM 653 N N . GLU A 1 85 ? 1.027 2.106 6.796 1.00 97.81 85 GLU A N 1
ATOM 654 C CA . GLU A 1 85 ? 0.901 2.837 8.062 1.00 97.81 85 GLU A CA 1
ATOM 655 C C . GLU A 1 85 ? 0.326 4.241 7.837 1.00 97.81 85 GLU A C 1
ATOM 657 O O . GLU A 1 85 ? -0.648 4.627 8.489 1.00 97.81 85 GLU A O 1
ATOM 662 N N . GLN A 1 86 ? 0.841 4.963 6.840 1.00 97.62 86 GLN A N 1
ATOM 663 C CA . GLN A 1 86 ? 0.361 6.289 6.463 1.00 97.62 86 GLN A CA 1
ATOM 664 C C . GLN A 1 86 ? -1.111 6.277 6.022 1.00 97.62 86 GLN A C 1
ATOM 666 O O . GLN A 1 86 ? -1.846 7.218 6.333 1.00 97.62 86 GLN A O 1
ATOM 671 N N . LEU A 1 87 ? -1.564 5.238 5.312 1.00 97.62 87 LEU A N 1
ATOM 672 C CA . LEU A 1 87 ? -2.961 5.087 4.892 1.00 97.62 87 LEU A CA 1
ATOM 673 C C . LEU A 1 87 ? -3.909 4.826 6.068 1.00 97.62 87 LEU A C 1
ATOM 675 O O . LEU A 1 87 ? -5.082 5.177 5.960 1.00 97.62 87 LEU A O 1
ATOM 679 N N . ALA A 1 88 ? -3.425 4.245 7.170 1.00 96.56 88 ALA A N 1
ATOM 680 C CA . ALA A 1 88 ? -4.200 4.026 8.393 1.00 96.56 88 ALA A CA 1
ATOM 681 C C . ALA A 1 88 ? -4.168 5.228 9.355 1.00 96.56 88 ALA A C 1
ATOM 683 O O . ALA A 1 88 ? -5.144 5.494 10.063 1.00 96.56 88 ALA A O 1
ATOM 684 N N . GLU A 1 89 ? -3.056 5.961 9.400 1.00 94.50 89 GLU A N 1
ATOM 685 C CA . GLU A 1 89 ? -2.874 7.107 10.288 1.00 94.50 89 GLU A CA 1
ATOM 686 C C . GLU A 1 89 ? -3.874 8.233 9.975 1.00 94.50 89 GLU A C 1
ATOM 688 O O . GLU A 1 89 ? -3.974 8.712 8.843 1.00 94.50 89 GLU A O 1
ATOM 693 N N . GLY A 1 90 ? -4.630 8.677 10.985 1.00 91.38 90 GLY A N 1
ATOM 694 C CA . GLY A 1 90 ? -5.649 9.722 10.814 1.00 91.38 90 GLY A CA 1
ATOM 695 C C . GLY A 1 90 ? -6.789 9.340 9.857 1.00 91.38 90 GLY A C 1
ATOM 696 O O . GLY A 1 90 ? -7.514 10.222 9.402 1.00 91.38 90 GLY A O 1
ATOM 697 N N . ASN A 1 91 ? -6.940 8.046 9.542 1.00 94.44 91 ASN A N 1
ATOM 698 C CA . ASN A 1 91 ? -7.928 7.516 8.603 1.00 94.44 91 ASN A CA 1
ATOM 699 C C . ASN A 1 91 ? -8.694 6.325 9.220 1.00 94.44 91 ASN A C 1
ATOM 701 O O . ASN A 1 91 ? -8.481 5.165 8.845 1.00 94.44 91 ASN A O 1
ATOM 705 N N . PRO A 1 92 ? -9.585 6.580 10.198 1.00 92.75 92 PRO A N 1
ATOM 706 C CA . PRO A 1 92 ? -10.297 5.520 10.912 1.00 92.75 92 PRO A CA 1
ATOM 707 C C . PRO A 1 92 ? -11.168 4.658 9.988 1.00 92.75 92 PRO A C 1
ATOM 709 O O . PRO A 1 92 ? -11.317 3.468 10.244 1.00 92.75 92 PRO A O 1
ATOM 712 N N . ARG A 1 93 ? -11.680 5.226 8.886 1.00 95.44 93 ARG A N 1
ATOM 713 C CA . ARG A 1 93 ? -12.534 4.533 7.909 1.00 95.44 93 ARG A CA 1
ATOM 714 C C . ARG A 1 93 ? -11.853 3.314 7.280 1.00 95.44 93 ARG A C 1
ATOM 716 O O . ARG A 1 93 ? -12.511 2.305 7.048 1.00 95.44 93 ARG A O 1
ATOM 723 N N . PHE A 1 94 ? -10.548 3.400 7.021 1.00 96.62 94 PHE A N 1
ATOM 724 C CA . PHE A 1 94 ? -9.786 2.346 6.342 1.00 96.62 94 PHE A CA 1
ATOM 725 C C . PHE A 1 94 ? -8.753 1.643 7.229 1.00 96.62 94 PHE A C 1
ATOM 727 O O . PHE A 1 94 ? -8.154 0.655 6.797 1.00 96.62 94 PHE A O 1
ATOM 734 N N . ARG A 1 95 ? -8.566 2.092 8.476 1.00 94.94 95 ARG A N 1
ATOM 735 C CA . ARG A 1 95 ? -7.603 1.512 9.426 1.00 94.94 95 ARG A CA 1
ATOM 736 C C . ARG A 1 95 ? -7.763 -0.003 9.587 1.00 94.94 95 ARG A C 1
ATOM 738 O O . ARG A 1 95 ? -6.773 -0.727 9.500 1.00 94.94 95 ARG A O 1
ATOM 745 N N . ASP A 1 96 ? -8.991 -0.491 9.743 1.00 95.00 96 ASP A N 1
ATOM 746 C CA . ASP A 1 96 ? -9.263 -1.929 9.891 1.00 95.00 96 ASP A CA 1
ATOM 747 C C . ASP A 1 96 ? -8.926 -2.726 8.627 1.00 95.00 96 ASP A C 1
ATOM 749 O O . ASP A 1 96 ? -8.489 -3.875 8.700 1.00 95.00 96 ASP A O 1
ATOM 753 N N . GLN A 1 97 ? -9.111 -2.126 7.449 1.00 96.94 97 GLN A N 1
ATOM 754 C CA . GLN A 1 97 ? -8.772 -2.765 6.182 1.00 96.94 97 GLN A CA 1
ATOM 755 C C . GLN A 1 97 ? -7.256 -2.852 5.994 1.00 96.94 97 GLN A C 1
ATOM 757 O O . GLN A 1 97 ? -6.763 -3.893 5.560 1.00 96.94 97 GLN A O 1
ATOM 762 N N . VAL A 1 98 ? -6.512 -1.809 6.377 1.00 97.50 98 VAL A N 1
ATOM 763 C CA . VAL A 1 98 ? -5.043 -1.847 6.422 1.00 97.50 98 VAL A CA 1
ATOM 764 C C . VAL A 1 98 ? -4.568 -2.930 7.391 1.00 97.50 98 VAL A C 1
ATOM 766 O O . VAL A 1 98 ? -3.722 -3.746 7.031 1.00 97.50 98 VAL A O 1
ATOM 769 N N . TYR A 1 99 ? -5.152 -2.998 8.589 1.00 96.25 99 TYR A N 1
ATOM 770 C CA . TYR A 1 99 ? -4.817 -4.017 9.585 1.00 96.25 99 TYR A CA 1
ATOM 771 C C . TYR A 1 99 ? -5.029 -5.444 9.050 1.00 96.25 99 TYR A C 1
ATOM 773 O O . TYR A 1 99 ? -4.129 -6.282 9.127 1.00 96.25 99 TYR A O 1
ATOM 781 N N . LYS A 1 100 ? -6.182 -5.713 8.423 1.00 96.25 100 LYS A N 1
ATOM 782 C CA . LYS A 1 100 ? -6.473 -7.008 7.780 1.00 96.25 100 LYS A CA 1
ATOM 783 C C . LYS A 1 100 ? -5.506 -7.324 6.636 1.00 96.25 100 LYS A C 1
ATOM 785 O O . LYS A 1 100 ? -5.095 -8.473 6.493 1.00 96.25 100 LYS A O 1
ATOM 790 N N . ALA A 1 101 ? -5.125 -6.327 5.839 1.00 98.00 101 ALA A N 1
ATOM 791 C CA . ALA A 1 101 ? -4.164 -6.512 4.756 1.00 98.00 101 ALA A CA 1
ATOM 792 C C . ALA A 1 101 ? -2.769 -6.882 5.283 1.00 98.00 101 ALA A C 1
ATOM 794 O O . ALA A 1 101 ? -2.135 -7.780 4.736 1.00 98.00 101 ALA A O 1
ATOM 795 N N . LEU A 1 102 ? -2.319 -6.267 6.380 1.00 97.75 102 LEU A N 1
ATOM 796 C CA . LEU A 1 102 ? -1.056 -6.628 7.032 1.00 97.75 102 LEU A CA 1
ATOM 797 C C . LEU A 1 102 ? -1.084 -8.060 7.588 1.00 97.75 102 LEU A C 1
ATOM 799 O O . LEU A 1 102 ? -0.100 -8.777 7.439 1.00 97.75 102 LEU A O 1
ATOM 803 N N . ILE A 1 103 ? -2.208 -8.515 8.158 1.00 97.19 103 ILE A N 1
ATOM 804 C CA . ILE A 1 103 ? -2.367 -9.925 8.563 1.00 97.19 103 ILE A CA 1
ATOM 805 C C . ILE A 1 103 ? -2.227 -10.853 7.352 1.00 97.19 103 ILE A C 1
ATOM 807 O O . ILE A 1 103 ? -1.546 -11.870 7.441 1.00 97.19 103 ILE A O 1
ATOM 811 N N . ALA A 1 104 ? -2.818 -10.500 6.208 1.00 97.62 104 ALA A N 1
ATOM 812 C CA . ALA A 1 104 ? -2.692 -11.302 4.993 1.00 97.62 104 ALA A CA 1
ATOM 813 C C . ALA A 1 104 ? -1.237 -11.389 4.489 1.00 97.62 104 ALA A C 1
ATOM 815 O O . ALA A 1 104 ? -0.830 -12.437 3.992 1.00 97.62 104 ALA A O 1
ATOM 816 N N . VAL A 1 105 ? -0.428 -10.335 4.668 1.00 98.00 105 VAL A N 1
ATOM 817 C CA . VAL A 1 105 ? 1.010 -10.353 4.335 1.00 98.00 105 VAL A CA 1
ATOM 818 C C . VAL A 1 105 ? 1.780 -11.379 5.173 1.00 98.00 105 VAL A C 1
ATOM 820 O O . VAL A 1 105 ? 2.763 -11.932 4.686 1.00 98.00 105 VAL A O 1
ATOM 823 N N . LEU A 1 106 ? 1.330 -11.714 6.387 1.00 97.25 106 LEU A N 1
ATOM 824 C CA . LEU A 1 106 ? 1.987 -12.738 7.214 1.00 97.25 106 LEU A CA 1
ATOM 825 C C . LEU A 1 106 ? 1.993 -14.130 6.567 1.00 97.25 106 LEU A C 1
ATOM 827 O O . LEU A 1 106 ? 2.798 -14.971 6.950 1.00 97.25 106 LEU A O 1
ATOM 831 N N . LEU A 1 107 ? 1.121 -14.365 5.585 1.00 96.44 107 LEU A N 1
ATOM 832 C CA . LEU A 1 107 ? 1.012 -15.634 4.870 1.00 96.44 107 LEU A CA 1
ATOM 833 C C . LEU A 1 107 ? 1.968 -15.744 3.670 1.00 96.44 107 LEU A C 1
ATOM 835 O O . LEU A 1 107 ? 1.959 -16.768 2.995 1.00 96.44 107 LEU A O 1
ATOM 839 N N . CYS A 1 108 ? 2.751 -14.705 3.358 1.00 95.81 108 CYS A N 1
ATOM 840 C CA . CYS A 1 108 ? 3.688 -14.734 2.231 1.00 95.81 108 CYS A CA 1
ATOM 841 C C . CYS A 1 108 ? 4.988 -15.482 2.562 1.00 95.81 108 CYS A C 1
ATOM 843 O O . CYS A 1 108 ? 5.304 -15.701 3.727 1.00 95.81 108 CYS A O 1
ATOM 845 N N . ASP A 1 109 ? 5.789 -15.794 1.542 1.00 94.88 109 ASP A N 1
ATOM 846 C CA . ASP A 1 109 ? 7.051 -16.532 1.699 1.00 94.88 109 ASP A CA 1
ATOM 847 C C . ASP A 1 109 ? 8.260 -15.649 2.065 1.00 94.88 109 ASP A C 1
ATOM 849 O O . ASP A 1 109 ? 9.369 -16.157 2.218 1.00 94.88 109 ASP A O 1
ATOM 853 N N . SER A 1 110 ? 8.092 -14.324 2.181 1.00 96.31 110 SER A N 1
ATOM 854 C CA . SER A 1 110 ? 9.185 -13.389 2.488 1.00 96.31 110 SER A CA 1
ATOM 855 C C . SER A 1 110 ? 9.286 -13.134 3.999 1.00 96.31 110 SER A C 1
ATOM 857 O O . SER A 1 110 ? 8.458 -12.392 4.540 1.00 96.31 110 SER A O 1
ATOM 859 N N . PRO A 1 111 ? 10.329 -13.630 4.702 1.00 96.69 111 PRO A N 1
ATOM 860 C CA . PRO A 1 111 ? 10.484 -13.389 6.140 1.00 96.69 111 PRO A CA 1
ATOM 861 C C . PRO A 1 111 ? 10.603 -11.898 6.469 1.00 96.69 111 PRO A C 1
ATOM 863 O O . PRO A 1 111 ? 10.161 -11.438 7.522 1.00 96.69 111 PRO A O 1
ATOM 866 N N . LYS A 1 112 ? 11.175 -11.118 5.544 1.00 97.25 112 LYS A N 1
ATOM 867 C CA . LYS A 1 112 ? 11.310 -9.671 5.695 1.00 97.25 112 LYS A CA 1
ATOM 868 C C . LYS A 1 112 ? 9.962 -8.956 5.614 1.00 97.25 112 LYS A C 1
ATOM 870 O O . LYS A 1 112 ? 9.676 -8.114 6.463 1.00 97.25 112 LYS A O 1
ATOM 875 N N . ALA A 1 113 ? 9.117 -9.318 4.648 1.00 97.69 113 ALA A N 1
ATOM 876 C CA . ALA A 1 113 ? 7.766 -8.769 4.549 1.00 97.69 113 ALA A CA 1
ATOM 877 C C . ALA A 1 113 ? 6.924 -9.125 5.780 1.00 97.69 113 ALA A C 1
ATOM 879 O O . ALA A 1 113 ? 6.256 -8.254 6.335 1.00 97.69 113 ALA A O 1
ATOM 880 N N . GLN A 1 114 ? 7.014 -10.374 6.252 1.00 98.50 114 GLN A N 1
ATOM 881 C CA . GLN A 1 114 ? 6.365 -10.815 7.489 1.00 98.50 114 GLN A CA 1
ATOM 882 C C . GLN A 1 114 ? 6.839 -9.989 8.697 1.00 98.50 114 GLN A C 1
ATOM 884 O O . GLN A 1 114 ? 6.017 -9.519 9.484 1.00 98.50 114 GLN A O 1
ATOM 889 N N . GLN A 1 115 ? 8.152 -9.749 8.826 1.00 98.12 115 GLN A N 1
ATOM 890 C CA . GLN A 1 115 ? 8.717 -8.907 9.885 1.00 98.12 115 GLN A CA 1
ATOM 891 C C . GLN A 1 115 ? 8.152 -7.481 9.838 1.00 98.12 115 GLN A C 1
ATOM 893 O O . GLN A 1 115 ? 7.739 -6.955 10.874 1.00 98.12 115 GLN A O 1
ATOM 898 N N . PHE A 1 116 ? 8.124 -6.855 8.658 1.00 98.00 116 PHE A N 1
ATOM 899 C CA . PHE A 1 116 ? 7.562 -5.515 8.493 1.00 98.00 116 PHE A CA 1
ATOM 900 C C . PHE A 1 116 ? 6.074 -5.474 8.837 1.00 98.00 116 PHE A C 1
ATOM 902 O O . PHE A 1 116 ? 5.657 -4.604 9.598 1.00 98.00 116 PHE A O 1
ATOM 909 N N . ALA A 1 117 ? 5.295 -6.445 8.359 1.00 97.50 117 ALA A N 1
ATOM 910 C CA . ALA A 1 117 ? 3.875 -6.528 8.666 1.00 97.50 117 ALA A CA 1
ATOM 911 C C . ALA A 1 117 ? 3.616 -6.676 10.174 1.00 97.50 117 ALA A C 1
ATOM 913 O O . ALA A 1 117 ? 2.773 -5.966 10.718 1.00 97.50 117 ALA A O 1
ATOM 914 N N . LEU A 1 118 ? 4.379 -7.522 10.878 1.00 97.12 118 LEU A N 1
ATOM 915 C CA . LEU A 1 118 ? 4.278 -7.667 12.336 1.00 97.12 118 LEU A CA 1
ATOM 916 C C . LEU A 1 118 ? 4.593 -6.366 13.083 1.00 97.12 118 LEU A C 1
ATOM 918 O O . LEU A 1 118 ? 3.916 -6.044 14.061 1.00 97.12 118 LEU A O 1
ATOM 922 N N . GLN A 1 119 ? 5.609 -5.616 12.647 1.00 96.44 119 GLN A N 1
ATOM 923 C CA . GLN A 1 119 ? 5.943 -4.322 13.250 1.00 96.44 119 GLN A CA 1
ATOM 924 C C . GLN A 1 119 ? 4.782 -3.333 13.110 1.00 96.44 119 GLN A C 1
ATOM 926 O O . GLN A 1 119 ? 4.362 -2.754 14.112 1.00 96.44 119 GLN A O 1
ATOM 931 N N . SER A 1 120 ? 4.206 -3.210 11.914 1.00 96.19 120 SER A N 1
ATOM 932 C CA . SER A 1 120 ? 3.071 -2.314 11.667 1.00 96.19 120 SER A CA 1
ATOM 933 C C . SER A 1 120 ? 1.804 -2.755 12.399 1.00 96.19 120 SER A C 1
ATOM 935 O O . SER A 1 120 ? 1.093 -1.923 12.955 1.00 96.19 120 SER A O 1
ATOM 937 N N . ILE A 1 121 ? 1.531 -4.063 12.477 1.00 95.75 121 ILE A N 1
ATOM 938 C CA . ILE A 1 121 ? 0.403 -4.613 13.249 1.00 95.75 121 ILE A CA 1
ATOM 939 C C . ILE A 1 121 ? 0.491 -4.175 14.710 1.00 95.75 121 ILE A C 1
ATOM 941 O O . ILE A 1 121 ? -0.509 -3.727 15.263 1.00 95.75 121 ILE A O 1
ATOM 945 N N . ARG A 1 122 ? 1.678 -4.246 15.326 1.00 92.75 122 ARG A N 1
ATOM 946 C CA . ARG A 1 122 ? 1.882 -3.816 16.720 1.00 92.75 122 ARG A CA 1
ATOM 947 C C . ARG A 1 122 ? 1.602 -2.328 16.930 1.00 92.75 122 ARG A C 1
ATOM 949 O O . ARG A 1 122 ? 1.127 -1.963 17.997 1.00 92.75 122 ARG A O 1
ATOM 956 N N . ILE A 1 123 ? 1.898 -1.490 15.936 1.00 89.31 123 ILE A N 1
ATOM 957 C CA . ILE A 1 123 ? 1.636 -0.043 15.978 1.00 89.31 123 ILE A CA 1
ATOM 958 C C . ILE A 1 123 ? 0.137 0.239 15.805 1.00 89.31 123 ILE A C 1
ATOM 960 O O . ILE A 1 123 ? -0.428 1.094 16.485 1.00 89.31 123 ILE A O 1
ATOM 964 N N . LEU A 1 124 ? -0.518 -0.481 14.892 1.00 87.88 124 LEU A N 1
ATOM 965 C CA . LEU A 1 124 ? -1.919 -0.250 14.544 1.00 87.88 124 LEU A CA 1
ATOM 966 C C . LEU A 1 124 ? -2.910 -0.910 15.499 1.00 87.88 124 LEU A C 1
ATOM 968 O O . LEU A 1 124 ? -4.065 -0.473 15.540 1.00 87.88 124 LEU A O 1
ATOM 972 N N . GLN A 1 125 ? -2.484 -1.925 16.252 1.00 80.31 125 GLN A N 1
ATOM 973 C CA . GLN A 1 125 ? -3.319 -2.603 17.230 1.00 80.31 125 GLN A CA 1
ATOM 974 C C . GLN A 1 125 ? -3.879 -1.571 18.223 1.00 80.31 125 GLN A C 1
ATOM 976 O O . GLN A 1 125 ? -3.112 -0.797 18.802 1.00 80.31 125 GLN A O 1
ATOM 981 N N . PRO A 1 126 ? -5.207 -1.507 18.417 1.00 66.31 126 PRO A N 1
ATOM 982 C CA . PRO A 1 126 ? -5.764 -0.661 19.456 1.00 66.31 126 PRO A CA 1
ATOM 983 C C . PRO A 1 126 ? -5.191 -1.126 20.795 1.00 66.31 126 PRO A C 1
ATOM 985 O O . PRO A 1 126 ? -5.219 -2.320 21.106 1.00 66.31 126 PRO A O 1
ATOM 988 N N . ILE A 1 127 ? -4.645 -0.193 21.578 1.00 56.72 127 ILE A N 1
ATOM 989 C CA . ILE A 1 127 ? -4.311 -0.462 22.975 1.00 56.72 127 ILE A CA 1
ATOM 990 C C . ILE A 1 127 ? -5.637 -0.842 23.625 1.00 56.72 127 ILE A C 1
ATOM 992 O O . ILE A 1 127 ? -6.505 0.010 23.812 1.00 56.72 127 ILE A O 1
ATOM 996 N N . ALA A 1 128 ? -5.827 -2.129 23.902 1.00 49.94 128 ALA A N 1
ATOM 997 C CA . ALA A 1 128 ? -6.935 -2.575 24.718 1.00 49.94 128 ALA A CA 1
ATOM 998 C C . ALA A 1 128 ? -6.699 -1.988 26.111 1.00 49.94 128 ALA A C 1
ATOM 1000 O O . ALA A 1 128 ? -5.915 -2.525 26.889 1.00 49.94 128 ALA A O 1
ATOM 1001 N N . VAL A 1 129 ? -7.320 -0.845 26.406 1.00 45.41 129 VAL A N 1
ATOM 1002 C CA . VAL A 1 129 ? -7.534 -0.444 27.792 1.00 45.41 129 VAL A CA 1
ATOM 1003 C C . VAL A 1 129 ? -8.570 -1.437 28.313 1.00 45.41 129 VAL A C 1
ATOM 1005 O O . VAL A 1 129 ? -9.678 -1.465 27.771 1.00 45.41 129 VAL A O 1
ATOM 1008 N N . PRO A 1 130 ? -8.228 -2.312 29.274 1.00 39.44 130 PRO A N 1
ATOM 1009 C CA . PRO A 1 130 ? -9.230 -3.176 29.868 1.00 39.44 130 PRO A CA 1
ATOM 1010 C C . PRO A 1 130 ? -10.297 -2.273 30.488 1.00 39.44 130 PRO A C 1
ATOM 1012 O O . PRO A 1 130 ? -9.972 -1.374 31.264 1.00 39.44 130 PRO A O 1
ATOM 1015 N N . ALA A 1 131 ? -11.552 -2.470 30.084 1.00 43.41 131 ALA A N 1
ATOM 1016 C CA . ALA A 1 131 ? -12.687 -1.831 30.730 1.00 43.41 131 ALA A CA 1
ATOM 1017 C C . ALA A 1 131 ? -12.691 -2.284 32.196 1.00 43.41 131 ALA A C 1
ATOM 1019 O O . ALA A 1 131 ? -12.867 -3.473 32.470 1.00 43.41 131 ALA A O 1
ATOM 1020 N N . ALA A 1 132 ? -12.387 -1.348 33.093 1.00 39.91 132 ALA A N 1
ATOM 1021 C CA . ALA A 1 132 ? -12.530 -1.500 34.535 1.00 39.91 132 ALA A CA 1
ATOM 1022 C C . ALA A 1 132 ? -13.955 -1.129 34.952 1.00 39.91 132 ALA A C 1
ATOM 1024 O O . ALA A 1 132 ? -14.511 -0.187 34.337 1.00 39.91 132 ALA A O 1
#

pLDDT: mean 90.77, std 13.52, range [39.44, 98.56]

Sequence (132 aa):
ML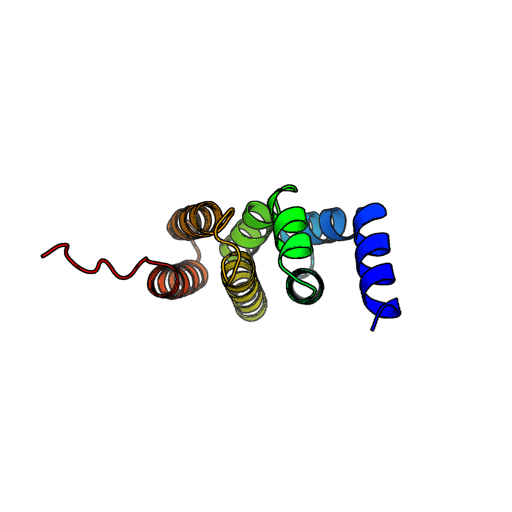KTQNYFHEFLENGGFLCLQELCVLPNAKEIDKYWALRVLSCVAGGGTGFKETICECYGIRSVAQCLATSRSEQTQAVARDLLEQLAEGNPRFRDQVYKALIAVLLCDSPKAQQFALQSIRILQPIAVPAA

Radius of gyration: 14.84 Å; chains: 1; bounding box: 27×43×50 Å

Foldseek 3Di:
DPPVVVVLVVCVVVVVLVVLLCLLQPLPRDLVSNQVSLVVLLVQLVVDLVSLVSCVVSVVLVSLLNSLQRPPDLSSVLSSLVSLLSSLVVHVPCLVVSLVSLVVSCPGPDVSSVVSSVVSNVVSPPPPPPDD

Secondary structure (DSSP, 8-state):
-HHHHHHHHHHHHTTHHHHHHHHHH-TTS-HHHHHHHHHHHHHHHTT-HHHHHHHHHTTHHHHHHHHHHH-S-HHHHHHHHHHHHHHHTT-HHHHHHHHHHHHHHTTSS-HHHHHHHHHHHHHHS-------